Protein AF-A0A661GW38-F1 (afdb_monomer_lite)

pLDDT: mean 76.99, std 16.01, range [42.91, 95.94]

Foldseek 3Di:
DPPDDDDPVDPPVVQLVVQDPDNVRSVVSVVVVVVCVVVVPDPVVPDDDDDPPDDPVVVVVVD

Sequence (63 aa):
MDTRAAQPWLAADSLLTRFGRDRPEAIRQYAKFVAQGVEGGSIWRELNRQIYLGDDDFVTRMQ

Secondary structure (DSSP, 8-state):
---PPPPTT--HHHHHTTT-SSHHHHHHHHHHHHHHHHHS--GGGT--S----S-HHHHHTT-

Radius of gyration: 16.49 Å; chains: 1; bounding box: 34×23×43 Å

Structure (mmCIF, N/CA/C/O backbone):
data_AF-A0A661GW38-F1
#
_entry.id   AF-A0A661GW38-F1
#
loop_
_atom_site.group_PDB
_atom_site.id
_atom_site.type_symbol
_atom_site.label_atom_id
_atom_site.label_alt_id
_atom_site.label_comp_id
_atom_site.label_asym_id
_atom_site.label_entity_id
_atom_site.label_seq_id
_atom_site.pdbx_PDB_ins_code
_atom_site.Cartn_x
_atom_site.Cartn_y
_atom_site.Cartn_z
_atom_site.occupancy
_atom_site.B_iso_or_equiv
_atom_site.auth_seq_id
_atom_site.auth_comp_id
_atom_site.auth_asym_id
_atom_site.auth_atom_id
_atom_site.pdbx_PDB_model_num
ATOM 1 N N . MET A 1 1 ? 15.698 11.515 -8.669 1.00 42.91 1 MET A N 1
ATOM 2 C CA . MET A 1 1 ? 14.729 10.699 -7.911 1.00 42.91 1 MET A CA 1
ATOM 3 C C . MET A 1 1 ? 15.500 9.634 -7.156 1.00 42.91 1 MET A C 1
ATOM 5 O O . MET A 1 1 ? 16.199 8.852 -7.788 1.00 42.91 1 MET A O 1
ATOM 9 N N . ASP A 1 2 ? 15.440 9.668 -5.828 1.00 46.75 2 ASP A N 1
ATOM 10 C CA . ASP A 1 2 ? 16.111 8.710 -4.942 1.00 46.75 2 ASP A CA 1
ATOM 11 C C . ASP A 1 2 ? 15.392 7.353 -5.062 1.00 46.75 2 ASP A C 1
ATOM 13 O O . ASP A 1 2 ? 14.310 7.154 -4.512 1.00 46.75 2 ASP A O 1
ATOM 17 N N . THR A 1 3 ? 15.917 6.457 -5.902 1.00 54.53 3 THR A N 1
ATOM 18 C CA . THR A 1 3 ? 15.292 5.152 -6.169 1.00 54.53 3 THR A CA 1
ATOM 19 C C . THR A 1 3 ? 15.901 4.145 -5.212 1.00 54.53 3 THR A C 1
ATOM 21 O O . THR A 1 3 ? 16.854 3.445 -5.546 1.00 54.53 3 THR A O 1
ATOM 24 N N . ARG A 1 4 ? 15.394 4.116 -3.980 1.00 68.69 4 ARG A N 1
ATOM 25 C CA . ARG A 1 4 ? 15.850 3.140 -2.988 1.00 68.69 4 ARG A CA 1
ATOM 26 C C . ARG A 1 4 ? 15.432 1.744 -3.430 1.00 68.69 4 ARG A C 1
ATOM 28 O O . ARG A 1 4 ? 14.290 1.530 -3.839 1.00 68.69 4 ARG A O 1
ATOM 35 N N . ALA A 1 5 ? 16.371 0.807 -3.356 1.00 76.81 5 ALA A N 1
ATOM 36 C CA . ALA A 1 5 ? 16.085 -0.597 -3.596 1.00 76.81 5 ALA A CA 1
ATOM 37 C C . ALA A 1 5 ? 15.015 -1.092 -2.611 1.00 76.81 5 ALA A C 1
ATOM 39 O O . ALA A 1 5 ? 14.923 -0.611 -1.477 1.00 76.81 5 ALA A O 1
ATOM 40 N N . ALA A 1 6 ? 14.199 -2.049 -3.056 1.00 81.19 6 ALA A N 1
ATOM 41 C CA . ALA A 1 6 ? 13.238 -2.695 -2.177 1.00 81.19 6 ALA A CA 1
ATOM 42 C C . ALA A 1 6 ? 13.979 -3.383 -1.024 1.00 81.19 6 ALA A C 1
ATOM 44 O O . ALA A 1 6 ? 15.045 -3.969 -1.213 1.00 81.19 6 ALA A O 1
ATOM 45 N N . GLN A 1 7 ? 13.408 -3.297 0.176 1.00 87.69 7 GLN A N 1
ATOM 46 C CA . GLN A 1 7 ? 13.949 -4.004 1.329 1.00 87.69 7 GLN A CA 1
ATOM 47 C C . GLN A 1 7 ? 13.856 -5.522 1.097 1.00 87.69 7 GLN A C 1
ATOM 49 O O . GLN A 1 7 ? 12.849 -5.966 0.544 1.00 87.69 7 GLN A O 1
ATOM 54 N N . PRO A 1 8 ? 14.828 -6.334 1.553 1.00 87.38 8 PRO A N 1
ATOM 55 C CA . PRO A 1 8 ? 14.851 -7.777 1.279 1.00 87.38 8 PRO A CA 1
ATOM 56 C C . PRO A 1 8 ? 13.611 -8.546 1.757 1.00 87.38 8 PRO A C 1
ATOM 58 O O . PRO A 1 8 ? 13.279 -9.588 1.204 1.00 87.38 8 PRO A O 1
ATOM 61 N N . TRP A 1 9 ? 12.915 -8.037 2.777 1.00 91.88 9 TRP A N 1
ATOM 62 C CA . TRP A 1 9 ? 11.686 -8.636 3.305 1.00 91.88 9 TRP A CA 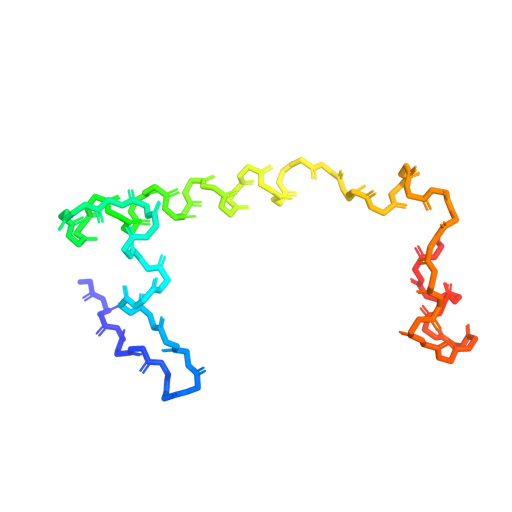1
ATOM 63 C C . TRP A 1 9 ? 10.450 -8.363 2.435 1.00 91.88 9 TRP A C 1
ATOM 65 O O . TRP A 1 9 ? 9.419 -9.010 2.611 1.00 91.88 9 TRP A O 1
ATOM 75 N N . LEU A 1 10 ? 10.525 -7.411 1.501 1.00 88.25 10 LEU A N 1
ATOM 76 C CA . LEU A 1 10 ? 9.420 -7.039 0.631 1.00 88.25 10 LEU A CA 1
ATOM 77 C C . LEU A 1 10 ? 9.596 -7.699 -0.737 1.00 88.25 10 LEU A C 1
ATOM 79 O O . LEU A 1 10 ? 10.434 -7.285 -1.536 1.00 88.25 10 LEU A O 1
ATOM 83 N N . ALA A 1 11 ? 8.742 -8.675 -1.044 1.00 92.19 11 ALA A N 1
ATOM 84 C CA . ALA A 1 11 ? 8.645 -9.282 -2.372 1.00 92.19 11 ALA A CA 1
ATOM 85 C C . ALA A 1 11 ? 8.005 -8.307 -3.388 1.00 92.19 11 ALA A C 1
ATOM 87 O O . ALA A 1 11 ? 6.880 -8.509 -3.852 1.00 92.19 11 ALA A O 1
ATOM 88 N N . ALA A 1 12 ? 8.710 -7.214 -3.696 1.00 91.25 12 ALA A N 1
ATOM 89 C CA . ALA A 1 12 ? 8.188 -6.071 -4.442 1.00 91.25 12 ALA A CA 1
ATOM 90 C C . ALA A 1 12 ? 7.733 -6.438 -5.861 1.00 91.25 12 ALA A C 1
ATOM 92 O O . ALA A 1 12 ? 6.682 -5.978 -6.296 1.00 91.25 12 ALA A 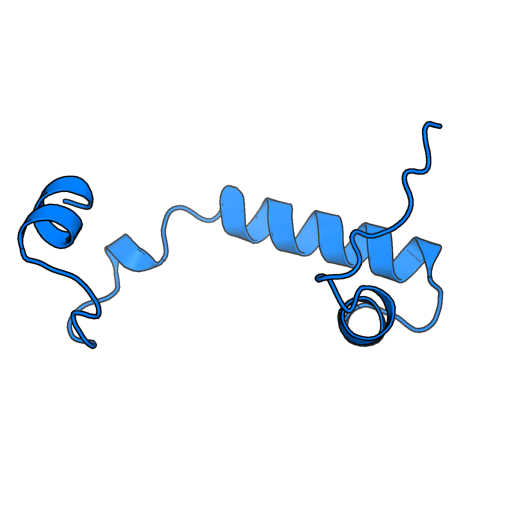O 1
ATOM 93 N N . ASP A 1 13 ? 8.466 -7.299 -6.567 1.00 90.06 13 ASP A N 1
ATOM 94 C CA . ASP A 1 13 ? 8.111 -7.669 -7.943 1.00 90.06 13 ASP A CA 1
ATOM 95 C C . ASP A 1 13 ? 6.830 -8.521 -7.991 1.00 90.06 13 ASP A C 1
ATOM 97 O O . ASP A 1 13 ? 5.919 -8.254 -8.782 1.00 90.06 13 ASP A O 1
ATOM 101 N N . SER A 1 14 ? 6.693 -9.483 -7.073 1.00 90.94 14 SER A N 1
ATOM 102 C CA . SER A 1 14 ? 5.472 -10.289 -6.927 1.00 90.94 14 SER A CA 1
ATOM 103 C C . SER A 1 14 ? 4.261 -9.442 -6.530 1.00 90.94 14 SER A C 1
ATOM 105 O O . SER A 1 14 ? 3.145 -9.697 -6.987 1.00 90.94 14 SER A O 1
ATOM 107 N N . LEU A 1 15 ? 4.469 -8.424 -5.690 1.00 93.38 15 LEU A N 1
ATOM 108 C CA . LEU A 1 15 ? 3.431 -7.469 -5.310 1.00 93.38 15 LEU A CA 1
ATOM 109 C C . LEU A 1 15 ? 2.981 -6.637 -6.519 1.00 93.38 15 LEU A C 1
ATOM 111 O O . LEU A 1 15 ? 1.787 -6.585 -6.814 1.00 93.38 15 LEU A O 1
ATOM 115 N N . LEU A 1 16 ? 3.929 -6.027 -7.236 1.00 94.31 16 LEU A N 1
ATOM 116 C CA . LEU A 1 16 ? 3.657 -5.130 -8.363 1.00 94.31 16 LEU A CA 1
ATOM 117 C C . LEU A 1 16 ? 3.017 -5.847 -9.559 1.00 94.31 16 LEU A C 1
ATOM 119 O O . LEU A 1 16 ? 2.217 -5.239 -10.263 1.00 94.31 16 LEU A O 1
ATOM 123 N N . THR A 1 17 ? 3.264 -7.148 -9.737 1.00 94.25 17 THR A N 1
ATOM 124 C CA . THR A 1 17 ? 2.621 -7.962 -10.791 1.00 94.25 17 THR A CA 1
ATOM 125 C C . THR A 1 17 ? 1.086 -7.923 -10.716 1.00 94.25 17 THR A C 1
ATOM 127 O O . THR A 1 17 ? 0.403 -8.078 -11.727 1.00 94.25 17 THR A O 1
ATOM 130 N N . ARG A 1 18 ? 0.515 -7.666 -9.530 1.00 94.19 18 ARG A N 1
ATOM 131 C CA . ARG A 1 18 ? -0.940 -7.532 -9.331 1.00 94.19 18 ARG A CA 1
ATOM 132 C C . ARG A 1 18 ? -1.505 -6.202 -9.837 1.00 94.19 18 ARG A C 1
ATOM 134 O O . ARG A 1 18 ? -2.711 -6.094 -10.026 1.00 94.19 18 ARG A O 1
ATOM 141 N N . PHE A 1 19 ? -0.647 -5.205 -10.045 1.00 94.50 19 PHE A N 1
ATOM 142 C CA . PHE A 1 19 ? -1.019 -3.829 -10.386 1.00 94.50 19 PHE A CA 1
ATOM 143 C C . PHE A 1 19 ? -0.723 -3.462 -11.844 1.00 94.50 19 PHE A C 1
ATOM 145 O O . PHE A 1 19 ? -1.162 -2.415 -12.312 1.00 94.50 19 PHE A O 1
ATOM 152 N N . GLY A 1 20 ? -0.001 -4.308 -12.580 1.00 91.38 20 GLY A N 1
ATOM 153 C CA . GLY A 1 20 ? 0.279 -4.085 -13.992 1.00 91.38 20 GLY A CA 1
ATOM 154 C C . GLY A 1 20 ? 1.408 -4.961 -14.518 1.00 91.38 20 GLY A C 1
ATOM 155 O O . GLY A 1 20 ? 2.123 -5.613 -13.762 1.00 91.38 20 GLY A O 1
ATOM 156 N N . ARG A 1 21 ? 1.567 -4.966 -15.846 1.00 89.50 21 ARG A N 1
ATOM 157 C CA . ARG A 1 21 ? 2.674 -5.657 -16.535 1.00 89.50 21 ARG A CA 1
ATOM 158 C C . ARG A 1 21 ? 3.913 -4.774 -16.691 1.00 89.50 21 ARG A C 1
ATOM 160 O O . ARG A 1 21 ? 5.020 -5.290 -16.759 1.00 89.50 21 ARG A O 1
ATOM 167 N N . ASP A 1 22 ? 3.713 -3.460 -16.762 1.00 93.56 22 ASP A N 1
ATOM 168 C CA . ASP A 1 22 ? 4.783 -2.467 -16.817 1.00 93.56 22 ASP A CA 1
ATOM 169 C C . ASP A 1 22 ? 5.102 -1.961 -15.407 1.00 93.56 22 ASP A C 1
ATOM 171 O O . ASP A 1 22 ? 4.200 -1.592 -14.652 1.00 93.56 22 ASP A O 1
ATOM 175 N N . ARG A 1 23 ? 6.385 -1.951 -15.035 1.00 90.12 23 ARG A N 1
ATOM 176 C CA . ARG A 1 23 ? 6.810 -1.681 -13.654 1.00 90.12 23 ARG A CA 1
ATOM 177 C C . ARG A 1 23 ? 6.512 -0.238 -13.210 1.00 90.12 23 ARG A C 1
ATOM 179 O O . ARG A 1 23 ? 5.952 -0.078 -12.125 1.00 90.12 23 ARG A O 1
ATOM 186 N N . PRO A 1 24 ? 6.830 0.812 -13.993 1.00 92.06 24 PRO A N 1
ATOM 187 C CA . PRO A 1 24 ? 6.403 2.178 -13.692 1.00 92.06 24 PRO A CA 1
ATOM 188 C C . PRO A 1 24 ? 4.890 2.326 -13.511 1.00 92.06 24 PRO A C 1
ATOM 190 O O . PRO A 1 24 ? 4.457 2.996 -12.573 1.00 92.06 24 PRO A O 1
ATOM 193 N N . GLU A 1 25 ? 4.085 1.701 -14.373 1.00 94.56 25 GLU A N 1
ATOM 194 C CA . GLU A 1 25 ? 2.625 1.734 -14.237 1.00 94.56 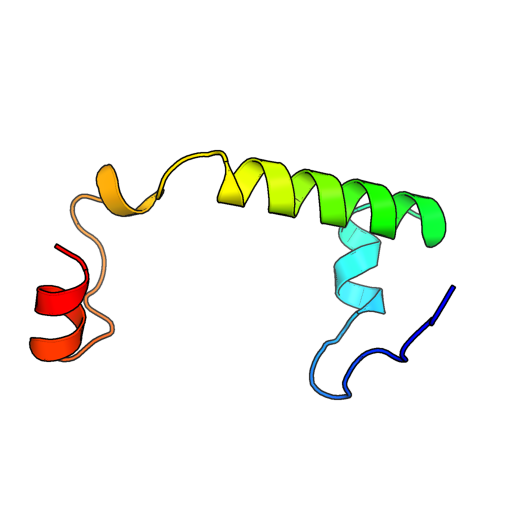25 GLU A CA 1
ATOM 195 C C . GLU A 1 25 ? 2.146 1.007 -12.977 1.00 94.56 25 GLU A C 1
ATOM 197 O O . GLU A 1 25 ? 1.366 1.566 -12.208 1.00 94.56 25 GLU A O 1
ATOM 202 N N . ALA A 1 26 ? 2.673 -0.186 -12.700 1.00 95.00 26 ALA A N 1
ATOM 203 C CA . ALA A 1 26 ? 2.332 -0.951 -11.506 1.00 95.00 26 ALA A CA 1
ATOM 204 C C . ALA A 1 26 ? 2.630 -0.175 -10.212 1.00 95.00 26 ALA A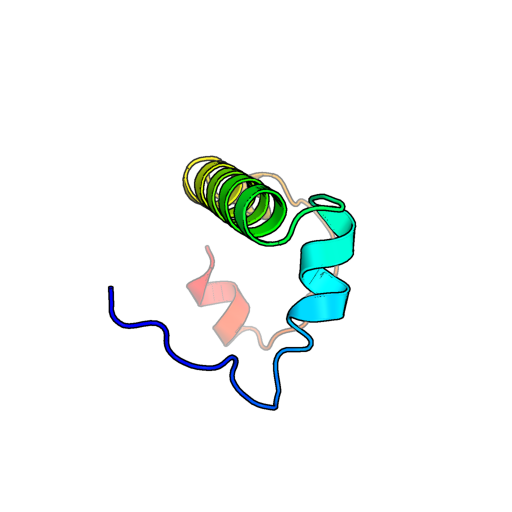 C 1
ATOM 206 O O . ALA A 1 26 ? 1.837 -0.212 -9.273 1.00 95.00 26 ALA A O 1
ATOM 207 N N . ILE A 1 27 ? 3.739 0.573 -10.166 1.00 93.56 27 ILE A N 1
ATOM 208 C CA . ILE A 1 27 ? 4.080 1.432 -9.022 1.00 93.56 27 ILE A CA 1
ATOM 209 C C . ILE A 1 27 ? 3.050 2.553 -8.856 1.00 93.56 27 ILE A C 1
ATOM 211 O O . ILE A 1 27 ? 2.594 2.797 -7.738 1.00 93.56 27 ILE A O 1
ATOM 215 N N . ARG A 1 28 ? 2.657 3.223 -9.950 1.00 94.75 28 ARG A N 1
ATOM 216 C CA . ARG A 1 28 ? 1.630 4.278 -9.907 1.00 94.75 28 ARG A CA 1
ATOM 217 C C . ARG A 1 28 ? 0.293 3.738 -9.402 1.00 94.75 28 ARG A C 1
ATOM 219 O O . ARG A 1 28 ? -0.324 4.358 -8.537 1.00 94.75 28 ARG A O 1
ATOM 226 N N . GLN A 1 29 ? -0.130 2.580 -9.904 1.00 95.94 29 GLN A N 1
ATOM 227 C CA . GLN A 1 29 ? -1.386 1.947 -9.501 1.00 95.94 29 GLN A CA 1
ATOM 228 C C . GLN A 1 29 ? -1.346 1.460 -8.048 1.00 95.94 29 GLN A C 1
ATOM 230 O O . GLN A 1 29 ? -2.302 1.684 -7.309 1.00 95.94 29 GLN A O 1
ATOM 235 N N . TYR A 1 30 ? -0.228 0.879 -7.601 1.00 94.56 30 TYR A N 1
ATOM 236 C CA . TYR A 1 30 ? -0.033 0.509 -6.198 1.00 94.56 30 TYR A CA 1
ATOM 237 C C . TYR A 1 30 ? -0.109 1.729 -5.271 1.00 94.56 30 TYR A C 1
ATOM 239 O O . TYR A 1 30 ? -0.835 1.705 -4.279 1.00 94.56 30 TYR A O 1
ATOM 247 N N . ALA A 1 31 ? 0.579 2.824 -5.609 1.00 92.69 31 ALA A N 1
ATOM 248 C CA . ALA A 1 31 ? 0.540 4.053 -4.817 1.00 92.69 31 ALA A CA 1
ATOM 249 C C . ALA A 1 31 ? -0.881 4.633 -4.729 1.00 92.69 31 ALA A C 1
ATOM 251 O O . ALA A 1 31 ? -1.324 5.017 -3.647 1.00 92.69 31 ALA A O 1
ATOM 252 N N . LYS A 1 32 ? -1.620 4.636 -5.847 1.00 93.69 32 LYS A N 1
ATOM 253 C CA . LYS A 1 32 ? -3.025 5.057 -5.884 1.00 93.69 32 LYS A CA 1
ATOM 254 C C . LYS A 1 32 ? -3.909 4.174 -4.999 1.00 93.69 32 LYS A C 1
ATOM 256 O O . LYS A 1 32 ? -4.720 4.705 -4.249 1.00 93.69 32 LYS A O 1
ATOM 261 N N . PHE A 1 33 ? -3.739 2.854 -5.058 1.00 92.44 33 PHE A N 1
ATOM 262 C CA . PHE A 1 33 ? -4.468 1.906 -4.213 1.00 92.44 33 PHE A CA 1
ATOM 263 C C . PHE A 1 33 ? -4.217 2.158 -2.720 1.00 92.44 33 PHE A C 1
ATOM 265 O O . PHE A 1 33 ? -5.163 2.221 -1.937 1.00 92.44 33 PHE A O 1
ATOM 272 N N . VAL A 1 34 ? -2.955 2.359 -2.325 1.00 90.81 34 VAL A N 1
ATOM 273 C CA . VAL A 1 34 ? -2.603 2.671 -0.931 1.00 90.81 34 VAL A CA 1
ATOM 274 C C . VAL A 1 34 ? -3.232 3.993 -0.494 1.00 90.81 34 VAL A C 1
ATOM 276 O O . VAL A 1 34 ? -3.838 4.039 0.571 1.00 90.81 34 VAL A O 1
ATOM 279 N N . ALA A 1 35 ? -3.146 5.045 -1.314 1.00 89.31 35 ALA A N 1
ATOM 280 C CA . ALA A 1 35 ? -3.756 6.338 -1.002 1.00 89.31 35 ALA A CA 1
ATOM 281 C C . ALA A 1 35 ? -5.274 6.215 -0.790 1.00 89.31 35 ALA A C 1
ATOM 283 O O . ALA A 1 35 ? -5.792 6.689 0.216 1.00 89.31 35 ALA A O 1
ATOM 284 N N . GLN A 1 36 ? -5.968 5.483 -1.667 1.00 87.19 36 GLN A N 1
ATOM 285 C CA . GLN A 1 36 ? -7.400 5.206 -1.523 1.00 87.19 36 GLN A CA 1
ATOM 286 C C . GLN A 1 36 ? -7.734 4.455 -0.226 1.00 87.19 36 GLN A C 1
ATOM 288 O O . GLN A 1 36 ? -8.758 4.735 0.388 1.00 87.19 36 GLN A O 1
ATOM 293 N N . GLY A 1 37 ? -6.884 3.518 0.205 1.00 82.88 37 GLY A N 1
ATOM 294 C CA . GLY A 1 37 ? -7.069 2.785 1.461 1.00 82.88 37 GLY A CA 1
ATOM 295 C C . GLY A 1 37 ? -6.739 3.596 2.720 1.00 82.88 37 GLY A C 1
ATOM 296 O O . GLY A 1 37 ? -7.291 3.315 3.777 1.00 82.88 37 GLY A O 1
ATOM 297 N N . VAL A 1 38 ? -5.857 4.595 2.622 1.00 82.31 38 VAL A N 1
ATOM 298 C CA . VAL A 1 38 ? -5.537 5.512 3.731 1.00 82.31 38 VAL A CA 1
ATOM 299 C C . VAL A 1 38 ? -6.616 6.586 3.882 1.00 82.31 38 VAL A C 1
ATOM 301 O O . VAL A 1 38 ? -7.013 6.906 5.001 1.00 82.31 38 VAL A O 1
ATOM 304 N N . GLU A 1 39 ? -7.101 7.134 2.768 1.00 77.06 39 GLU A N 1
ATOM 305 C CA . GLU A 1 39 ? -8.170 8.142 2.746 1.00 77.06 39 GLU A CA 1
ATOM 306 C C . GLU A 1 39 ? -9.555 7.525 3.001 1.00 77.06 39 GLU A C 1
ATOM 308 O O . GLU A 1 39 ? -10.433 8.163 3.587 1.00 77.06 39 GLU A O 1
ATOM 313 N N . GLY A 1 40 ? -9.748 6.265 2.603 1.00 66.81 40 GLY A N 1
ATOM 314 C CA . GLY A 1 40 ? -10.901 5.446 2.952 1.00 66.81 40 GLY A CA 1
ATOM 315 C C . GLY A 1 40 ? -10.850 5.113 4.435 1.00 66.81 40 GLY A C 1
ATOM 316 O O . GLY A 1 40 ? -10.195 4.160 4.842 1.00 66.81 40 GLY A O 1
ATOM 317 N N . GLY A 1 41 ? -11.481 5.952 5.256 1.00 69.12 41 GLY A N 1
ATOM 318 C CA . GLY A 1 41 ? -11.292 5.891 6.700 1.00 69.12 41 GLY A CA 1
ATOM 319 C C . GLY A 1 41 ? -11.516 4.492 7.281 1.00 69.12 41 GLY A C 1
ATOM 320 O O . GLY A 1 41 ? -12.394 3.764 6.834 1.00 69.12 41 G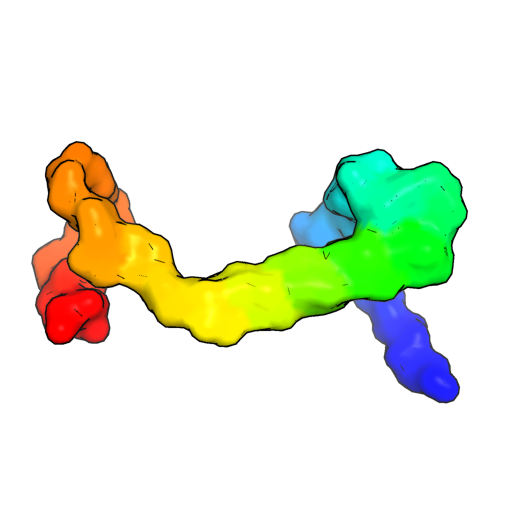LY A O 1
ATOM 321 N N . SER A 1 42 ? -10.711 4.166 8.292 1.00 69.50 42 SER A N 1
ATOM 322 C CA . SER A 1 42 ? -10.533 2.846 8.905 1.00 69.50 42 SER A CA 1
ATOM 323 C C . SER A 1 42 ? -11.662 1.832 8.658 1.00 69.50 42 SER A C 1
ATOM 325 O O . SER A 1 42 ? -12.760 1.972 9.206 1.00 69.50 42 SER A O 1
ATOM 327 N N . ILE A 1 43 ? -11.341 0.766 7.910 1.00 67.69 43 ILE A N 1
ATOM 328 C CA . ILE A 1 43 ? -12.206 -0.413 7.716 1.00 67.69 43 ILE A CA 1
ATOM 329 C C . ILE A 1 43 ? -12.591 -1.080 9.046 1.00 67.69 43 ILE A C 1
ATOM 331 O O . ILE A 1 43 ? -13.581 -1.800 9.123 1.00 67.69 43 ILE A O 1
ATOM 335 N N . TRP A 1 44 ? -11.829 -0.805 10.110 1.00 66.44 44 TRP A N 1
ATOM 336 C CA . TRP A 1 44 ? -12.084 -1.299 11.459 1.00 66.44 44 TRP A CA 1
ATOM 337 C C . TRP A 1 44 ? -13.308 -0.652 12.109 1.00 66.44 44 TRP A C 1
ATOM 339 O O . TRP A 1 44 ? -13.870 -1.239 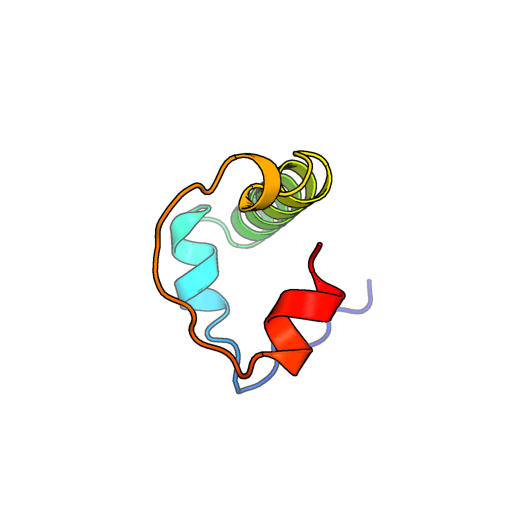13.025 1.00 66.44 44 TRP A O 1
ATOM 349 N N . ARG A 1 45 ? -13.766 0.515 11.628 1.00 64.00 45 ARG A N 1
ATOM 350 C CA . ARG A 1 45 ? -14.959 1.188 12.179 1.00 64.00 45 ARG A CA 1
ATOM 351 C C . ARG A 1 45 ? -16.246 0.397 11.964 1.00 64.00 45 ARG A C 1
ATOM 353 O O . ARG A 1 45 ? -17.161 0.502 12.771 1.00 64.00 45 ARG A O 1
ATOM 360 N N . GLU A 1 46 ? -16.319 -0.383 10.891 1.00 64.00 46 GLU A N 1
ATOM 361 C CA . GLU A 1 46 ? -17.501 -1.183 10.547 1.00 64.00 46 GLU A CA 1
ATOM 362 C C . GLU A 1 46 ? -17.283 -2.683 10.788 1.00 64.00 46 GLU A C 1
ATOM 364 O O . GLU A 1 46 ? -18.217 -3.477 10.655 1.00 64.00 46 GLU A O 1
ATOM 369 N N . LEU A 1 47 ? -16.067 -3.085 11.179 1.00 62.16 47 LEU A N 1
ATOM 370 C CA . LEU A 1 47 ? -15.726 -4.480 11.425 1.00 62.16 47 LEU A CA 1
ATOM 371 C C . LEU A 1 47 ? -16.328 -4.956 12.755 1.00 62.16 47 LEU A C 1
ATOM 373 O O . LEU A 1 47 ? -15.675 -4.987 13.794 1.00 62.16 47 LEU A O 1
ATOM 377 N N . ASN A 1 48 ? -17.592 -5.368 12.718 1.00 49.03 48 ASN A N 1
ATOM 378 C CA . ASN A 1 48 ? -18.240 -6.051 13.828 1.00 49.03 48 ASN A CA 1
ATOM 379 C C . ASN A 1 48 ? -18.066 -7.569 13.686 1.00 49.03 48 ASN A C 1
ATOM 381 O O . ASN A 1 48 ? -18.625 -8.181 12.777 1.00 49.03 48 ASN A O 1
ATOM 385 N N . ARG A 1 49 ? -17.363 -8.165 14.661 1.00 52.97 49 ARG A N 1
ATOM 386 C CA . ARG A 1 49 ? -17.172 -9.614 14.881 1.00 52.97 49 ARG A CA 1
ATOM 387 C C . ARG A 1 49 ? -16.144 -10.332 13.996 1.00 52.97 49 ARG A C 1
ATOM 389 O O . ARG A 1 49 ? -16.524 -11.260 13.287 1.00 52.97 49 ARG A O 1
ATOM 396 N N . GLN A 1 50 ? -14.843 -10.065 14.135 1.00 57.59 50 GLN A N 1
ATOM 397 C CA . GLN A 1 50 ? -13.866 -11.107 13.776 1.00 57.59 50 GLN A CA 1
ATOM 398 C C . GLN A 1 50 ? -12.501 -10.960 14.459 1.00 57.59 50 GLN A C 1
ATOM 400 O O . GLN A 1 50 ? -11.763 -10.020 14.204 1.00 57.59 50 GLN A O 1
ATOM 405 N N . ILE A 1 51 ? -12.204 -11.975 15.284 1.00 59.88 51 ILE A N 1
ATOM 406 C CA . ILE A 1 51 ? -10.885 -12.453 15.722 1.00 59.88 51 ILE A CA 1
ATOM 407 C C . ILE A 1 51 ? -10.007 -11.375 16.375 1.00 59.88 51 ILE A C 1
ATOM 409 O O . ILE A 1 51 ? -9.224 -10.696 15.717 1.00 59.88 51 ILE A O 1
ATOM 413 N N . TYR A 1 52 ? -10.073 -11.294 17.706 1.00 55.81 52 TYR A N 1
ATOM 414 C CA . TYR A 1 52 ? -9.052 -10.620 18.506 1.00 55.81 52 TYR A CA 1
ATOM 415 C C . TYR A 1 52 ? -7.728 -11.388 18.394 1.00 55.81 52 TYR A C 1
ATOM 417 O O . TYR A 1 52 ? -7.444 -12.303 19.160 1.00 55.81 52 TYR A O 1
ATOM 425 N N . LEU A 1 53 ? -6.922 -11.044 17.392 1.00 55.62 53 LEU A N 1
ATOM 426 C CA . LEU A 1 53 ? -5.488 -11.326 17.378 1.00 55.62 53 LEU A CA 1
ATOM 427 C C . LEU A 1 53 ? -4.793 -10.160 18.087 1.00 55.62 53 LEU A C 1
ATOM 429 O O . LEU A 1 53 ? -4.236 -9.268 17.453 1.00 55.62 53 LEU A O 1
ATOM 433 N N . GLY A 1 54 ? -4.904 -10.144 19.412 1.00 55.22 54 GLY A N 1
ATOM 434 C CA . GLY A 1 54 ? -4.310 -9.125 20.270 1.00 55.22 54 GLY A CA 1
ATOM 435 C C . GLY A 1 54 ? -4.734 -9.298 21.725 1.00 55.22 54 GLY A C 1
ATOM 436 O O . GLY A 1 54 ? -5.843 -9.744 21.998 1.00 55.22 54 GLY A O 1
ATOM 437 N N . ASP A 1 55 ? -3.820 -8.959 22.627 1.00 56.22 55 ASP A N 1
ATOM 438 C CA . ASP A 1 55 ? -4.055 -8.731 24.058 1.00 56.22 55 ASP A CA 1
ATOM 439 C C . ASP A 1 55 ? -5.086 -7.593 24.256 1.00 56.22 55 ASP A C 1
ATOM 441 O O . ASP A 1 55 ? -5.205 -6.710 23.398 1.00 56.22 55 ASP A O 1
ATOM 445 N N . ASP A 1 56 ? -5.829 -7.610 25.364 1.00 60.75 56 ASP A N 1
ATOM 446 C CA . ASP A 1 56 ? -6.792 -6.581 25.783 1.00 60.75 56 ASP A CA 1
ATOM 447 C C . ASP A 1 56 ? -6.221 -5.145 25.690 1.00 60.75 56 ASP A C 1
ATOM 449 O O . ASP A 1 56 ? -6.941 -4.199 25.337 1.00 60.75 56 ASP A O 1
ATOM 453 N N . ASP A 1 57 ? -4.912 -4.975 25.897 1.00 65.12 57 ASP A N 1
ATOM 454 C CA . ASP A 1 57 ? -4.206 -3.695 25.738 1.00 65.12 57 ASP A CA 1
ATOM 455 C C . ASP A 1 57 ? -4.196 -3.189 24.281 1.00 65.12 57 ASP A C 1
ATOM 457 O O . ASP A 1 57 ? -4.344 -1.990 24.011 1.00 65.12 57 ASP A O 1
ATOM 461 N N . PHE A 1 58 ? -4.044 -4.093 23.306 1.00 64.12 58 PHE A N 1
ATOM 462 C CA . PHE A 1 58 ? -4.095 -3.748 21.881 1.00 64.12 58 PHE A CA 1
ATOM 463 C C . PHE A 1 58 ? -5.504 -3.312 21.473 1.00 64.12 58 PHE A C 1
ATOM 465 O O . PHE A 1 58 ? -5.661 -2.360 20.703 1.00 64.12 58 PHE A O 1
ATOM 472 N N . VAL A 1 59 ? -6.514 -3.987 22.022 1.00 62.00 59 VAL A N 1
ATOM 473 C CA . VAL A 1 59 ? -7.930 -3.706 21.765 1.00 62.00 59 VAL A CA 1
ATOM 474 C C . VAL A 1 59 ? -8.323 -2.336 22.307 1.00 62.00 59 VAL A C 1
ATOM 476 O O . VAL A 1 59 ? -8.949 -1.553 21.593 1.00 62.00 59 VAL A O 1
ATOM 479 N N . THR A 1 60 ? -7.899 -2.015 23.529 1.00 65.50 60 THR A N 1
ATOM 480 C CA . THR A 1 60 ? -8.235 -0.751 24.204 1.00 65.50 60 THR A CA 1
ATOM 481 C C . THR A 1 60 ? -7.660 0.468 23.482 1.00 65.50 60 THR A C 1
ATOM 483 O O . THR A 1 60 ? -8.280 1.525 23.468 1.00 65.50 60 THR A O 1
ATOM 486 N N . ARG A 1 61 ? -6.500 0.333 22.828 1.00 64.81 61 ARG A N 1
ATOM 487 C CA . ARG A 1 61 ? -5.871 1.429 22.068 1.00 64.81 61 ARG A CA 1
ATOM 488 C C . ARG A 1 61 ? -6.544 1.717 20.719 1.00 64.81 61 ARG A C 1
ATOM 490 O O . ARG A 1 61 ? -6.243 2.736 20.103 1.00 64.81 61 ARG A O 1
ATOM 497 N N . MET A 1 62 ? -7.360 0.794 20.213 1.00 64.25 62 MET A N 1
ATOM 498 C CA . MET A 1 62 ? -7.982 0.900 18.889 1.00 64.25 62 MET A CA 1
ATOM 499 C C . MET A 1 62 ? -9.459 1.323 18.930 1.00 64.25 62 MET A C 1
ATOM 501 O O . MET A 1 62 ? -10.019 1.568 17.860 1.00 64.25 62 MET A O 1
ATOM 505 N N . GLN A 1 63 ? -10.071 1.417 20.119 1.00 57.47 63 GLN A N 1
ATOM 506 C CA . GLN A 1 63 ? -11.344 2.125 20.331 1.00 57.47 63 GLN A CA 1
ATOM 507 C C . GLN A 1 63 ? -11.121 3.630 20.491 1.00 57.47 63 GLN A C 1
ATOM 509 O O . GLN A 1 63 ? -12.013 4.387 20.049 1.00 57.47 63 GLN A O 1
#